Protein AF-A0A8X6LAI2-F1 (afdb_monomer_lite)

InterPro domains:
  IPR011009 Protein kinase-like domain superfamily [SSF56112] (2-77)

Radius of gyration: 20.15 Å; chains: 1; bounding box: 38×52×49 Å

Foldseek 3Di:
DQWQDDCVQPNCLVVDPPRDCVVVDTGDDDQPCVVVVCCVVQVCSSVLVVLQPGPPNVSRDDPVVSCVDPSCVQQDPCLVVDDPVDDSVVDPPDDDDPDPDDDDPPPPDD

Sequence (110 aa):
VIGTPTDDTWDGVSQLPNYKPQKFGHYSPQPLSAAFPRITEITQGETLAQSFLQLQPRLRISANDALHHIYFDELPPKIYDLPEQVSIYTVSGCKLSPEPNNHTVIKIKQ

pLDDT: mean 89.39, std 13.3, range [42.03, 98.44]

Structure (mmCIF, N/CA/C/O backbone):
data_AF-A0A8X6LAI2-F1
#
_entry.id   AF-A0A8X6LAI2-F1
#
loop_
_atom_site.group_PDB
_atom_site.id
_atom_site.type_symbol
_atom_site.label_atom_id
_atom_site.label_alt_id
_atom_site.label_comp_id
_atom_site.label_asym_id
_atom_site.label_entity_id
_atom_site.label_seq_id
_atom_site.pdbx_PDB_ins_code
_atom_site.Cartn_x
_atom_site.Cartn_y
_atom_site.Cartn_z
_atom_site.occupancy
_atom_site.B_iso_or_equiv
_atom_site.auth_seq_id
_atom_site.auth_comp_id
_atom_site.auth_asym_id
_atom_site.auth_atom_id
_atom_site.pdbx_PDB_model_num
ATOM 1 N N . VAL A 1 1 ? 9.851 7.830 -7.775 1.00 80.62 1 VAL A N 1
ATOM 2 C CA . VAL A 1 1 ? 9.501 6.702 -6.885 1.00 80.62 1 VAL A CA 1
ATOM 3 C C . VAL A 1 1 ? 10.030 5.390 -7.461 1.00 80.62 1 VAL A C 1
ATOM 5 O O . VAL A 1 1 ? 11.147 5.045 -7.126 1.00 80.62 1 VAL A O 1
ATOM 8 N N . ILE A 1 2 ? 9.354 4.712 -8.399 1.00 88.06 2 ILE A N 1
ATOM 9 C CA . ILE A 1 2 ? 9.796 3.366 -8.846 1.00 88.06 2 ILE A CA 1
ATOM 10 C C . ILE A 1 2 ? 10.863 3.395 -9.962 1.00 88.06 2 ILE A C 1
ATOM 12 O O . ILE A 1 2 ? 11.660 2.475 -10.081 1.00 88.06 2 ILE A O 1
ATOM 16 N N . GLY A 1 3 ? 10.933 4.475 -10.744 1.00 92.00 3 GLY A N 1
ATOM 17 C CA . GLY A 1 3 ? 11.879 4.587 -11.861 1.00 92.00 3 GLY A CA 1
ATOM 18 C C . GLY A 1 3 ? 11.374 3.926 -13.149 1.00 92.00 3 GLY A C 1
ATOM 19 O O . GLY A 1 3 ? 10.236 3.461 -13.226 1.00 92.00 3 GLY A O 1
ATOM 20 N N . THR A 1 4 ? 12.200 3.959 -14.193 1.00 93.62 4 THR A N 1
ATOM 21 C CA . THR A 1 4 ? 11.928 3.276 -15.467 1.00 93.62 4 THR A CA 1
ATOM 22 C C . THR A 1 4 ? 12.264 1.794 -15.315 1.00 93.62 4 THR A C 1
ATOM 24 O O . THR A 1 4 ? 13.389 1.496 -14.917 1.00 93.62 4 THR A O 1
ATOM 27 N N . PRO A 1 5 ? 11.327 0.868 -15.593 1.00 93.38 5 PRO A N 1
ATOM 28 C CA . PRO A 1 5 ? 11.615 -0.555 -15.474 1.00 93.38 5 PRO A CA 1
ATOM 29 C C . PRO A 1 5 ? 12.664 -0.979 -16.499 1.00 93.38 5 PRO A C 1
ATOM 31 O O . PRO A 1 5 ? 12.770 -0.403 -17.573 1.00 93.38 5 PRO A O 1
ATOM 34 N N . THR A 1 6 ? 13.406 -2.019 -16.170 1.00 92.19 6 THR A N 1
ATOM 35 C CA . THR A 1 6 ? 14.401 -2.696 -17.009 1.00 92.19 6 THR A CA 1
ATOM 36 C C . THR A 1 6 ? 14.135 -4.194 -16.929 1.00 92.19 6 THR A C 1
ATOM 38 O O . THR A 1 6 ? 13.415 -4.617 -16.027 1.00 92.19 6 THR A O 1
ATOM 41 N N . ASP A 1 7 ? 14.720 -5.012 -17.806 1.00 92.88 7 ASP A N 1
ATOM 42 C CA . ASP A 1 7 ? 14.535 -6.469 -17.705 1.00 92.88 7 ASP A CA 1
ATOM 43 C C . ASP A 1 7 ? 15.083 -7.045 -16.379 1.00 92.88 7 ASP A C 1
ATOM 45 O O . ASP A 1 7 ? 14.582 -8.057 -15.902 1.00 92.88 7 ASP A O 1
ATOM 49 N N . ASP A 1 8 ? 16.010 -6.346 -15.710 1.00 90.81 8 ASP A N 1
ATOM 50 C CA . ASP A 1 8 ? 16.485 -6.714 -14.366 1.00 90.81 8 ASP A CA 1
ATOM 51 C C . ASP A 1 8 ? 15.433 -6.483 -13.264 1.00 90.81 8 ASP A C 1
ATOM 53 O O . ASP A 1 8 ? 15.408 -7.188 -12.258 1.00 90.81 8 ASP A O 1
ATOM 57 N N . THR A 1 9 ? 14.574 -5.467 -13.416 1.00 89.75 9 THR A N 1
ATOM 58 C CA . THR A 1 9 ? 13.553 -5.089 -12.412 1.00 89.75 9 THR A CA 1
ATOM 59 C C . THR A 1 9 ? 12.159 -5.612 -12.762 1.00 89.75 9 THR A C 1
ATOM 61 O O . THR A 1 9 ? 11.315 -5.829 -11.887 1.00 89.75 9 THR A O 1
ATOM 64 N N . TRP A 1 10 ? 11.905 -5.840 -14.047 1.00 92.81 10 TRP A N 1
ATOM 65 C CA . TRP A 1 10 ? 10.725 -6.492 -14.581 1.00 92.81 10 TRP A CA 1
ATOM 66 C C . TRP A 1 10 ? 11.108 -7.336 -15.792 1.00 92.81 10 TRP A C 1
ATOM 68 O O . TRP A 1 10 ? 11.180 -6.840 -16.913 1.00 92.81 10 TRP A O 1
ATOM 78 N N . ASP A 1 11 ? 11.262 -8.635 -15.549 1.00 93.75 11 ASP A N 1
ATOM 79 C CA . ASP A 1 11 ? 11.583 -9.618 -16.579 1.00 93.75 11 ASP A CA 1
ATOM 80 C C . ASP A 1 11 ? 10.592 -9.572 -17.757 1.00 93.75 11 ASP A C 1
ATOM 82 O O . ASP A 1 11 ? 9.368 -9.640 -17.585 1.00 93.75 11 ASP A O 1
ATOM 86 N N . GLY A 1 12 ? 11.136 -9.407 -18.962 1.00 93.56 12 GLY A N 1
ATOM 87 C CA . GLY A 1 12 ? 10.383 -9.311 -20.210 1.00 93.56 12 GLY A CA 1
ATOM 88 C C . GLY A 1 12 ? 9.695 -7.966 -20.457 1.00 93.56 12 GLY A C 1
ATOM 89 O O . GLY A 1 12 ? 8.930 -7.857 -21.421 1.00 93.56 12 GLY A O 1
ATOM 90 N N . VAL A 1 13 ? 9.943 -6.927 -19.648 1.00 94.06 13 VAL A N 1
ATOM 91 C CA . VAL A 1 13 ? 9.345 -5.598 -19.866 1.00 94.06 13 VAL A CA 1
ATOM 92 C C . VAL A 1 13 ? 9.713 -5.028 -21.236 1.00 94.06 13 VAL A C 1
ATOM 94 O O . VAL A 1 13 ? 8.875 -4.378 -21.866 1.00 94.06 13 VAL A O 1
ATOM 97 N N . SER A 1 14 ? 10.915 -5.334 -21.745 1.00 93.19 14 SER A N 1
ATOM 98 C CA . SER A 1 14 ? 11.374 -4.897 -23.070 1.00 93.19 14 SER A CA 1
ATOM 99 C C . SER A 1 14 ? 10.545 -5.449 -24.231 1.00 93.19 14 SER A C 1
ATOM 101 O O . SER A 1 14 ? 10.489 -4.833 -25.296 1.00 93.19 14 SER A O 1
ATOM 103 N N . GLN A 1 15 ? 9.862 -6.574 -24.016 1.00 94.56 15 GLN A N 1
ATOM 104 C CA . GLN A 1 15 ? 9.064 -7.270 -25.025 1.00 94.56 15 GLN A CA 1
ATOM 105 C C . GLN A 1 15 ? 7.602 -6.802 -25.052 1.00 94.56 15 GLN A C 1
ATOM 107 O O . GLN A 1 15 ? 6.838 -7.194 -25.936 1.00 94.56 15 GLN A O 1
ATOM 112 N N . LEU A 1 16 ? 7.183 -5.959 -24.101 1.00 93.88 16 LEU A N 1
ATOM 113 C CA . LEU A 1 16 ? 5.814 -5.459 -24.055 1.00 93.88 16 LEU A CA 1
ATOM 114 C C . LEU A 1 16 ? 5.549 -4.488 -25.221 1.00 93.88 16 LEU A C 1
ATOM 116 O O . LEU A 1 16 ? 6.330 -3.564 -25.453 1.00 93.88 16 LEU A O 1
ATOM 120 N N . PRO A 1 17 ? 4.394 -4.595 -25.907 1.00 93.25 17 PRO A N 1
ATOM 121 C CA . PRO A 1 17 ? 4.130 -3.882 -27.165 1.00 93.25 17 PRO A CA 1
ATOM 122 C C . PRO A 1 17 ? 4.168 -2.350 -27.046 1.00 93.25 17 PRO A C 1
ATOM 124 O O . PRO A 1 17 ? 4.390 -1.640 -28.028 1.00 93.25 17 PRO A O 1
ATOM 127 N N . ASN A 1 18 ? 3.957 -1.827 -25.837 1.00 91.62 18 ASN A N 1
ATOM 128 C CA . ASN A 1 18 ? 3.910 -0.394 -25.561 1.00 91.62 18 ASN A CA 1
ATOM 129 C C . ASN A 1 18 ? 5.112 0.122 -24.761 1.00 91.62 18 ASN A C 1
ATOM 131 O O . ASN A 1 18 ? 5.159 1.313 -24.449 1.00 91.62 18 ASN A O 1
ATOM 135 N N . TYR A 1 19 ? 6.090 -0.727 -24.448 1.00 92.25 19 TYR A N 1
ATOM 136 C CA . TYR A 1 19 ? 7.272 -0.304 -23.712 1.00 92.25 19 TYR A CA 1
ATOM 137 C C . TYR A 1 19 ? 8.242 0.452 -24.634 1.00 92.25 19 TYR A C 1
ATOM 139 O O . TYR A 1 19 ? 8.802 -0.095 -25.580 1.00 92.25 19 TYR A O 1
ATOM 147 N N . LYS A 1 20 ? 8.387 1.765 -24.404 1.00 89.75 20 LYS A N 1
ATOM 148 C CA . LYS A 1 20 ? 9.174 2.681 -25.253 1.00 89.75 20 LYS A CA 1
ATOM 149 C C . LYS A 1 20 ? 10.054 3.602 -24.396 1.00 89.75 20 LYS A C 1
ATOM 151 O O . LYS A 1 20 ? 9.839 4.814 -24.412 1.00 89.75 20 LYS A O 1
ATOM 156 N N . PRO A 1 21 ? 11.045 3.070 -23.656 1.00 85.44 21 PRO A N 1
ATOM 157 C CA . PRO A 1 21 ? 11.841 3.848 -22.698 1.00 85.44 21 PRO A CA 1
ATOM 158 C C . PRO A 1 21 ? 12.579 5.019 -23.361 1.00 85.44 21 PRO A C 1
ATOM 160 O O . PRO A 1 21 ? 12.672 6.101 -22.794 1.00 85.44 21 PRO A O 1
ATOM 163 N N . GLN A 1 22 ? 13.002 4.859 -24.619 1.00 85.69 22 GLN A N 1
ATOM 164 C CA . GLN A 1 22 ? 13.667 5.910 -25.399 1.00 85.69 22 GLN A CA 1
ATOM 165 C C . GLN A 1 22 ? 12.792 7.158 -25.625 1.00 85.69 22 GLN A C 1
ATOM 167 O O . GLN A 1 22 ? 13.328 8.240 -25.833 1.00 85.69 22 GLN A O 1
ATOM 172 N N . LYS A 1 23 ? 11.455 7.034 -25.580 1.00 86.06 23 LYS A N 1
ATOM 173 C CA . LYS A 1 23 ? 10.538 8.180 -25.721 1.00 86.06 23 LYS A CA 1
ATOM 174 C C . LYS A 1 23 ? 10.349 8.964 -24.426 1.00 86.06 23 LYS A C 1
ATOM 176 O O . LYS A 1 23 ? 10.025 10.144 -24.490 1.00 86.06 23 LYS 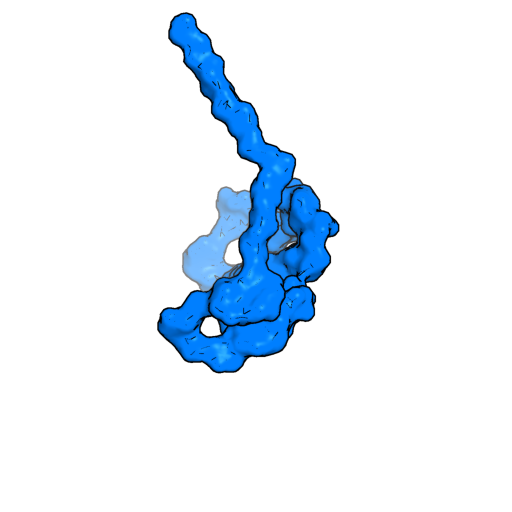A O 1
ATOM 181 N N . PHE A 1 24 ? 10.497 8.306 -23.280 1.00 79.44 24 PHE A N 1
ATOM 182 C CA . PHE A 1 24 ? 10.196 8.882 -21.969 1.00 79.44 24 PHE A CA 1
ATOM 183 C C . PHE A 1 24 ? 11.456 9.241 -21.176 1.00 79.44 24 PHE A C 1
ATOM 185 O O . PHE A 1 24 ? 11.361 9.963 -20.193 1.00 79.44 24 PHE A O 1
ATOM 192 N N . GLY A 1 25 ? 12.631 8.790 -21.622 1.00 84.62 25 GLY A N 1
ATOM 193 C CA . GLY A 1 25 ? 13.870 8.918 -20.866 1.00 84.62 25 GLY A CA 1
ATOM 194 C C . GLY A 1 25 ? 13.974 7.858 -19.769 1.00 84.62 25 GLY A C 1
ATOM 195 O O . GLY A 1 25 ? 13.014 7.154 -19.457 1.00 84.62 25 GLY A O 1
ATOM 196 N N . HIS A 1 26 ? 15.173 7.723 -19.209 1.00 89.50 26 HIS A N 1
ATOM 197 C CA . HIS A 1 26 ? 15.436 6.802 -18.110 1.00 89.50 26 HIS A CA 1
ATOM 198 C C . HIS A 1 26 ? 15.384 7.553 -16.779 1.00 89.50 26 HIS A C 1
ATOM 200 O O . HIS A 1 26 ? 16.152 8.488 -16.554 1.00 89.50 26 HIS A O 1
ATOM 206 N N . TYR A 1 27 ? 14.516 7.109 -15.876 1.00 91.75 27 TYR A N 1
ATOM 207 C CA . TYR A 1 27 ? 14.380 7.650 -14.528 1.00 91.75 27 TYR A CA 1
ATOM 208 C C . TYR A 1 27 ? 14.916 6.665 -13.501 1.00 91.75 27 TYR A C 1
ATOM 210 O O . TYR A 1 27 ? 14.463 5.523 -13.437 1.00 91.75 27 TYR A O 1
ATOM 218 N N . SER A 1 28 ? 15.833 7.122 -12.653 1.00 91.88 28 SER A N 1
ATOM 219 C CA . SER A 1 28 ? 16.282 6.331 -11.509 1.00 91.88 28 SER A CA 1
ATOM 220 C C . SER A 1 28 ? 15.172 6.217 -10.453 1.00 91.88 28 SER A C 1
ATOM 222 O O . SER A 1 28 ? 14.416 7.179 -10.255 1.00 91.88 28 SER A O 1
ATOM 224 N N . PRO A 1 29 ? 15.061 5.077 -9.748 1.00 92.06 29 PRO A N 1
ATOM 225 C CA . PRO A 1 29 ? 14.199 4.971 -8.578 1.00 92.06 29 PRO A CA 1
ATOM 226 C C . PRO A 1 29 ? 14.601 6.016 -7.533 1.00 92.06 29 PRO A C 1
ATOM 228 O O . PRO A 1 29 ? 15.762 6.411 -7.437 1.00 92.06 29 PRO A O 1
ATOM 231 N N . GLN A 1 30 ? 13.621 6.496 -6.775 1.00 94.31 30 GLN A N 1
ATOM 232 C CA . GLN A 1 30 ? 13.782 7.499 -5.721 1.00 94.31 30 GLN A CA 1
ATOM 233 C C . GLN A 1 30 ? 12.910 7.082 -4.538 1.00 94.31 30 GLN A C 1
ATOM 235 O O . GLN A 1 30 ? 11.808 6.578 -4.780 1.00 94.31 30 GLN A O 1
ATOM 240 N N . PRO A 1 31 ? 13.339 7.320 -3.290 1.00 93.44 31 PRO A N 1
ATOM 241 C CA . PRO A 1 31 ? 12.509 7.010 -2.134 1.00 93.44 31 PRO A CA 1
ATOM 242 C C . PRO A 1 31 ? 11.174 7.762 -2.218 1.00 93.44 31 PRO A C 1
ATOM 244 O O . PRO A 1 31 ? 11.086 8.852 -2.794 1.00 93.44 31 PRO A O 1
ATOM 247 N N . LEU A 1 32 ? 10.112 7.169 -1.678 1.00 93.94 32 LEU A N 1
ATOM 248 C CA . LEU A 1 32 ? 8.771 7.750 -1.732 1.00 93.94 32 LEU A CA 1
ATOM 249 C C . LEU A 1 32 ? 8.715 9.045 -0.914 1.00 93.94 32 LEU A C 1
ATOM 251 O O . LEU A 1 32 ? 8.060 10.003 -1.325 1.00 93.94 32 LEU A O 1
ATOM 255 N N . SER A 1 33 ? 9.493 9.108 0.166 1.00 94.19 33 SER A N 1
ATOM 256 C CA . SER A 1 33 ? 9.710 10.305 0.983 1.00 94.19 33 SER A CA 1
ATOM 257 C C . SER A 1 33 ? 10.221 11.524 0.207 1.00 94.19 33 SER A C 1
ATOM 259 O O . SER A 1 33 ? 9.914 12.649 0.591 1.00 94.19 33 SER A O 1
ATOM 261 N N . ALA A 1 34 ? 10.905 11.349 -0.932 1.00 93.56 34 ALA A N 1
ATOM 262 C CA . ALA A 1 34 ? 11.303 12.480 -1.776 1.00 93.56 34 ALA A CA 1
ATOM 263 C C . ALA A 1 34 ? 10.095 13.215 -2.389 1.00 93.56 34 ALA A C 1
ATOM 265 O O . ALA A 1 34 ? 10.153 14.422 -2.611 1.00 93.56 34 ALA A O 1
ATOM 266 N N . ALA A 1 35 ? 9.002 12.496 -2.662 1.00 91.75 35 ALA A N 1
ATOM 267 C CA . ALA A 1 35 ? 7.752 13.068 -3.166 1.00 91.75 35 ALA A CA 1
ATOM 268 C C . ALA A 1 35 ? 6.741 13.352 -2.042 1.00 91.75 35 ALA A C 1
ATOM 270 O O . ALA A 1 35 ? 5.953 14.290 -2.147 1.00 91.75 35 ALA A O 1
ATOM 271 N N . PHE A 1 36 ? 6.778 12.565 -0.962 1.00 94.06 36 PHE A N 1
ATOM 272 C CA . PHE A 1 36 ? 5.856 12.657 0.170 1.00 94.06 36 PHE A CA 1
ATOM 273 C C . PHE A 1 36 ? 6.621 12.720 1.497 1.00 94.06 36 PHE A C 1
ATOM 275 O O . PHE A 1 36 ? 6.629 11.735 2.231 1.00 94.06 36 PHE A O 1
ATOM 282 N N . PRO A 1 37 ? 7.240 13.860 1.854 1.00 94.69 37 PRO A N 1
ATOM 283 C CA . PRO A 1 37 ? 8.131 13.935 3.014 1.00 94.69 37 PRO A CA 1
ATOM 284 C C . PRO A 1 37 ? 7.491 13.471 4.325 1.00 94.69 37 PRO A C 1
ATOM 286 O O . PRO A 1 37 ? 8.119 12.753 5.087 1.00 94.69 37 PRO A O 1
ATOM 289 N N . ARG A 1 38 ? 6.206 13.778 4.549 1.00 93.75 38 ARG A N 1
ATOM 290 C CA . ARG A 1 38 ? 5.475 13.373 5.765 1.00 93.75 38 ARG A CA 1
ATOM 291 C C . ARG A 1 38 ? 5.386 11.859 5.972 1.00 93.75 38 ARG A C 1
ATOM 293 O O . ARG A 1 38 ? 5.116 11.424 7.081 1.00 93.75 38 ARG A O 1
ATOM 300 N N . ILE A 1 39 ? 5.614 11.043 4.940 1.00 94.50 39 ILE A N 1
ATOM 301 C CA . ILE A 1 39 ? 5.577 9.584 5.085 1.00 94.50 39 ILE A CA 1
ATOM 302 C C . ILE A 1 39 ? 6.665 9.066 6.031 1.00 94.50 39 ILE A C 1
ATOM 304 O O . ILE A 1 39 ? 6.490 8.010 6.627 1.00 94.50 39 ILE A O 1
ATOM 308 N N . THR A 1 40 ? 7.757 9.818 6.215 1.00 93.81 40 THR A N 1
ATOM 309 C CA . THR A 1 40 ? 8.824 9.455 7.158 1.00 93.81 40 THR A CA 1
ATOM 310 C C . THR A 1 40 ? 8.389 9.579 8.614 1.00 93.81 40 THR A C 1
ATOM 312 O O . THR A 1 40 ? 9.023 9.000 9.487 1.00 93.81 40 THR A O 1
ATOM 315 N N . GLU A 1 41 ? 7.331 10.346 8.887 1.00 94.75 41 GLU A N 1
ATOM 316 C CA . GLU A 1 41 ? 6.745 10.496 10.224 1.00 94.75 41 GLU A CA 1
ATOM 317 C C . GLU A 1 41 ? 5.809 9.327 10.566 1.00 94.75 41 GLU A C 1
ATOM 319 O O . GLU A 1 41 ? 5.431 9.159 11.723 1.00 94.75 41 GLU A O 1
ATOM 324 N N . ILE A 1 42 ? 5.433 8.512 9.573 1.00 94.00 42 ILE A N 1
ATOM 325 C CA . ILE A 1 42 ? 4.483 7.416 9.733 1.00 94.00 42 ILE A CA 1
ATOM 326 C C . ILE A 1 42 ? 5.247 6.093 9.776 1.00 94.00 42 ILE A C 1
ATOM 328 O O . ILE A 1 42 ? 5.782 5.623 8.767 1.00 94.00 42 ILE A O 1
ATOM 332 N N . THR A 1 43 ? 5.263 5.463 10.947 1.00 95.00 43 THR A N 1
ATOM 333 C CA . THR A 1 43 ? 5.877 4.149 11.161 1.00 95.00 43 THR A CA 1
ATOM 334 C C . THR A 1 43 ? 5.370 3.143 10.125 1.00 95.00 43 THR A C 1
ATOM 336 O O . THR A 1 43 ? 4.170 2.946 9.975 1.00 95.00 43 THR A O 1
ATOM 339 N N . GLN A 1 44 ? 6.288 2.517 9.380 1.00 96.50 44 GLN A N 1
ATOM 340 C CA . GLN A 1 44 ? 5.990 1.512 8.343 1.00 96.50 44 GLN A CA 1
ATOM 341 C C . GLN A 1 44 ? 5.132 1.994 7.156 1.00 96.50 44 GLN A C 1
ATOM 343 O O . GLN A 1 44 ? 4.806 1.193 6.277 1.00 96.50 44 GLN A O 1
ATOM 348 N N . GLY A 1 45 ? 4.801 3.288 7.078 1.00 96.00 45 GLY A N 1
ATOM 349 C CA . GLY A 1 45 ? 3.958 3.839 6.015 1.00 96.00 45 GLY A CA 1
ATOM 350 C C . GLY A 1 45 ? 4.613 3.750 4.641 1.00 96.00 45 GLY A C 1
ATOM 351 O O . GLY A 1 45 ? 3.972 3.349 3.670 1.00 96.00 45 GLY A O 1
ATOM 352 N N . GLU A 1 46 ? 5.908 4.063 4.558 1.00 95.69 46 GLU A N 1
ATOM 353 C CA . GLU A 1 46 ? 6.652 3.968 3.299 1.00 95.69 46 GLU A CA 1
ATOM 354 C C . GLU A 1 46 ? 6.775 2.519 2.817 1.00 95.69 46 GLU A C 1
ATOM 356 O O . GLU A 1 46 ? 6.528 2.259 1.639 1.00 95.69 46 GLU A O 1
ATOM 361 N N . THR A 1 47 ? 7.060 1.575 3.720 1.00 95.94 47 THR A N 1
ATOM 362 C CA . THR A 1 47 ? 7.133 0.141 3.404 1.00 95.94 47 THR A CA 1
ATOM 363 C C . THR A 1 47 ? 5.822 -0.359 2.801 1.00 95.94 47 THR A C 1
ATOM 365 O O . THR A 1 47 ? 5.819 -0.899 1.696 1.00 95.94 47 THR A O 1
ATOM 368 N N . LEU A 1 48 ? 4.694 -0.110 3.479 1.00 97.69 48 LEU A N 1
ATOM 369 C CA . LEU A 1 48 ? 3.381 -0.542 3.004 1.00 97.69 48 LEU A CA 1
ATOM 370 C C . LEU A 1 48 ? 3.027 0.101 1.653 1.00 97.69 48 LEU A C 1
ATOM 372 O O . LEU A 1 48 ? 2.560 -0.575 0.734 1.00 97.69 48 LEU A O 1
ATOM 376 N N . ALA A 1 49 ? 3.283 1.404 1.497 1.00 96.62 49 ALA A N 1
ATOM 377 C CA . ALA A 1 49 ? 3.025 2.112 0.247 1.00 96.62 49 ALA A CA 1
ATOM 378 C C . ALA A 1 49 ? 3.856 1.550 -0.918 1.00 96.62 49 ALA A C 1
ATOM 380 O O . ALA A 1 49 ? 3.336 1.381 -2.023 1.00 96.62 49 ALA A O 1
ATOM 381 N N . GLN A 1 50 ? 5.123 1.206 -0.682 1.00 95.25 50 GLN A N 1
ATOM 382 C CA . GLN A 1 50 ? 5.966 0.551 -1.681 1.00 95.25 50 GLN A CA 1
ATOM 383 C C . GLN A 1 50 ? 5.419 -0.830 -2.064 1.00 95.25 50 GLN A C 1
ATOM 385 O O . GLN A 1 50 ? 5.406 -1.156 -3.250 1.00 95.25 50 GLN A O 1
ATOM 390 N N . SER A 1 51 ? 4.891 -1.616 -1.121 1.00 96.69 51 SER A N 1
ATOM 391 C CA . SER A 1 51 ? 4.268 -2.916 -1.419 1.00 96.69 51 SER A CA 1
ATOM 392 C C . SER A 1 51 ? 3.038 -2.809 -2.334 1.00 96.69 51 SER A C 1
ATOM 394 O O . SER A 1 51 ? 2.762 -3.732 -3.102 1.00 96.69 51 SER A O 1
ATOM 396 N N . PHE A 1 52 ? 2.315 -1.684 -2.312 1.00 96.94 52 PHE A N 1
ATOM 397 C CA . PHE A 1 52 ? 1.245 -1.399 -3.277 1.00 96.94 52 PHE A CA 1
ATOM 398 C C . PHE A 1 52 ? 1.773 -0.898 -4.623 1.00 96.94 52 PHE A C 1
ATOM 400 O O . PHE A 1 52 ? 1.261 -1.261 -5.687 1.00 96.94 52 PHE A O 1
ATOM 407 N N . LEU A 1 53 ? 2.786 -0.036 -4.585 1.00 95.25 53 LEU A N 1
ATOM 408 C CA . LEU A 1 53 ? 3.360 0.626 -5.749 1.00 95.25 53 LEU A CA 1
ATOM 409 C C . LEU A 1 53 ? 4.379 -0.287 -6.444 1.00 95.25 53 LEU A C 1
ATOM 411 O O . LEU A 1 53 ? 5.575 -0.014 -6.453 1.00 95.25 53 LEU A O 1
ATOM 415 N N . GLN A 1 54 ? 3.884 -1.359 -7.066 1.00 94.56 54 GLN A N 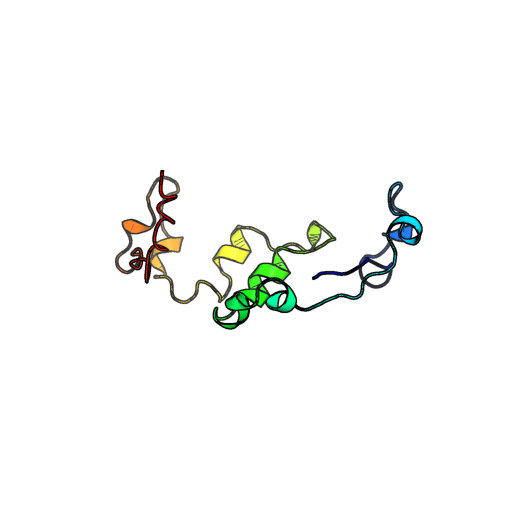1
ATOM 416 C CA . GLN A 1 54 ? 4.679 -2.269 -7.895 1.00 94.56 54 GLN A CA 1
ATOM 417 C C . GLN A 1 54 ? 4.263 -2.175 -9.365 1.00 94.56 54 GLN A C 1
ATOM 419 O O . GLN A 1 54 ? 3.069 -2.201 -9.700 1.00 94.56 54 GLN A O 1
ATOM 424 N N . LEU A 1 55 ? 5.260 -2.093 -10.253 1.00 92.75 55 LEU A N 1
ATOM 425 C CA . LEU A 1 55 ? 5.042 -2.060 -11.703 1.00 92.75 55 LEU A CA 1
ATOM 426 C C . LEU A 1 55 ? 4.449 -3.383 -12.198 1.00 92.75 55 LEU A C 1
ATOM 428 O O . LEU A 1 55 ? 3.457 -3.373 -12.927 1.00 92.75 55 LEU A O 1
ATOM 432 N N . GLN A 1 56 ? 4.990 -4.505 -11.720 1.00 92.06 56 GLN A N 1
ATOM 433 C CA . GLN A 1 56 ? 4.432 -5.834 -11.942 1.00 92.06 56 GLN A CA 1
ATOM 434 C C . GLN A 1 56 ? 3.198 -6.039 -11.051 1.00 92.06 56 GLN A C 1
ATOM 436 O O . GLN A 1 56 ? 3.338 -6.099 -9.828 1.00 92.06 56 GLN A O 1
ATOM 441 N N . PRO A 1 57 ? 1.984 -6.205 -11.612 1.00 92.25 57 PRO A N 1
ATOM 442 C CA . PRO A 1 57 ? 0.772 -6.305 -10.800 1.00 92.25 57 PRO A CA 1
ATOM 443 C C . PRO A 1 57 ? 0.777 -7.489 -9.829 1.00 92.25 57 PRO A C 1
ATOM 445 O O . PRO A 1 57 ? 0.220 -7.386 -8.745 1.00 92.25 57 PRO A O 1
ATOM 448 N N . ARG A 1 58 ? 1.434 -8.595 -10.204 1.00 93.94 58 ARG A N 1
ATOM 449 C CA . ARG A 1 58 ? 1.532 -9.816 -9.388 1.00 93.94 58 ARG A CA 1
ATOM 450 C C . ARG A 1 58 ? 2.398 -9.655 -8.138 1.00 93.94 58 ARG A C 1
ATOM 452 O O . ARG A 1 58 ? 2.282 -10.472 -7.238 1.00 93.94 58 ARG A O 1
ATOM 459 N N . LEU A 1 59 ? 3.261 -8.638 -8.102 1.00 95.19 59 LEU A N 1
ATOM 460 C CA . LEU A 1 59 ? 4.105 -8.338 -6.944 1.00 95.19 59 LEU A CA 1
ATOM 461 C C . LEU A 1 59 ? 3.416 -7.403 -5.946 1.00 95.19 59 LEU A C 1
ATOM 463 O O . LEU A 1 59 ? 3.951 -7.173 -4.865 1.00 95.19 59 LEU A O 1
ATOM 467 N N . ARG A 1 60 ? 2.254 -6.833 -6.297 1.00 97.25 60 ARG A N 1
ATOM 468 C CA . ARG A 1 60 ? 1.510 -5.970 -5.378 1.00 97.25 60 ARG A CA 1
ATOM 469 C C . ARG A 1 60 ? 0.960 -6.799 -4.231 1.00 97.25 60 ARG A C 1
ATOM 471 O O . ARG A 1 60 ? 0.385 -7.863 -4.457 1.00 97.25 60 ARG A O 1
ATOM 478 N N . ILE A 1 61 ? 1.083 -6.264 -3.023 1.00 98.44 61 ILE A N 1
ATOM 479 C CA . ILE A 1 61 ? 0.422 -6.823 -1.847 1.00 98.44 61 ILE A CA 1
ATOM 480 C C . ILE A 1 61 ? -1.094 -6.894 -2.075 1.00 98.44 61 ILE A C 1
ATOM 482 O O . ILE A 1 61 ? -1.695 -5.986 -2.661 1.00 98.44 61 ILE A O 1
ATOM 486 N N . SER A 1 62 ? -1.716 -7.990 -1.641 1.00 98.44 62 SER A N 1
ATOM 487 C CA . SER A 1 62 ? -3.171 -8.117 -1.691 1.00 98.44 62 SER A CA 1
ATOM 488 C C . SER A 1 62 ? -3.819 -7.233 -0.622 1.00 98.44 62 SER A C 1
ATOM 490 O O . SER A 1 62 ? -3.187 -6.870 0.369 1.00 98.44 62 SER A O 1
ATOM 492 N N . ALA A 1 63 ? -5.100 -6.897 -0.790 1.00 97.25 63 ALA A N 1
ATOM 493 C CA . ALA A 1 63 ? -5.829 -6.160 0.244 1.00 97.25 63 ALA A CA 1
ATOM 494 C C . ALA A 1 63 ? -5.851 -6.930 1.577 1.00 97.25 63 ALA A C 1
ATOM 496 O O . ALA A 1 63 ? -5.660 -6.333 2.631 1.00 97.25 63 ALA A O 1
ATOM 497 N N . ASN A 1 64 ? -6.018 -8.256 1.516 1.00 96.06 64 ASN A N 1
ATOM 498 C CA . ASN A 1 64 ? -5.991 -9.117 2.692 1.00 96.06 64 ASN A CA 1
ATOM 499 C C . ASN A 1 64 ? -4.641 -9.043 3.412 1.00 96.06 64 ASN A C 1
ATOM 501 O O . ASN A 1 64 ? -4.603 -8.812 4.614 1.00 96.06 64 ASN A O 1
ATOM 505 N N . ASP A 1 65 ? -3.531 -9.185 2.691 1.00 97.75 65 ASP A N 1
ATOM 506 C CA . ASP A 1 65 ? -2.203 -9.179 3.315 1.00 97.75 65 ASP A CA 1
ATOM 507 C C . ASP A 1 65 ? -1.829 -7.783 3.823 1.00 97.75 65 ASP A C 1
ATOM 509 O O . ASP A 1 65 ? -1.196 -7.651 4.866 1.00 97.75 65 ASP A O 1
ATOM 513 N N . ALA A 1 66 ? -2.269 -6.730 3.129 1.00 98.12 66 ALA A N 1
ATOM 514 C CA . ALA A 1 66 ? -2.051 -5.355 3.557 1.00 98.12 66 ALA A CA 1
ATOM 515 C C . ALA A 1 66 ? -2.740 -5.040 4.887 1.00 98.12 66 ALA A C 1
ATOM 517 O O . ALA A 1 66 ? -2.150 -4.344 5.707 1.00 98.12 66 ALA A O 1
ATOM 518 N N . LEU A 1 67 ? -3.947 -5.569 5.122 1.00 96.25 67 LEU A N 1
ATOM 519 C CA . LEU A 1 67 ? -4.639 -5.425 6.407 1.00 96.25 67 LEU A CA 1
ATOM 520 C C . LEU A 1 67 ? -3.855 -6.055 7.567 1.00 96.25 67 LEU A C 1
ATOM 522 O O . LEU A 1 67 ? -3.968 -5.576 8.685 1.00 96.25 67 LEU A O 1
ATOM 526 N N . HIS A 1 68 ? -3.034 -7.072 7.297 1.00 95.81 68 HIS A N 1
ATOM 527 C CA . HIS A 1 68 ? -2.187 -7.743 8.290 1.00 95.81 68 HIS A CA 1
ATOM 528 C C . HIS A 1 68 ? -0.745 -7.207 8.317 1.00 95.81 68 HIS A C 1
ATOM 530 O O . HIS A 1 68 ? 0.131 -7.797 8.949 1.00 95.81 68 HIS A O 1
ATOM 536 N N . HIS A 1 69 ? -0.463 -6.115 7.606 1.00 98.00 69 HIS A N 1
ATOM 537 C CA . HIS A 1 69 ? 0.847 -5.482 7.638 1.00 98.00 69 HIS A CA 1
ATOM 538 C C . HIS A 1 69 ? 1.057 -4.759 8.974 1.00 98.00 69 HIS A C 1
ATOM 540 O O . HIS A 1 69 ? 0.157 -4.073 9.452 1.00 98.00 69 HIS A O 1
ATOM 546 N N . ILE A 1 70 ? 2.290 -4.777 9.488 1.00 96.81 70 ILE A N 1
ATOM 547 C CA . ILE A 1 70 ? 2.709 -4.148 10.761 1.00 96.81 70 ILE A CA 1
ATOM 548 C C . ILE A 1 70 ? 2.417 -2.642 10.882 1.00 96.81 70 ILE A C 1
AT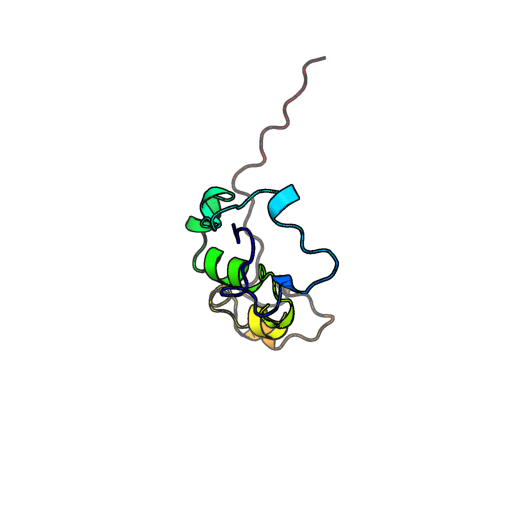OM 550 O O . ILE A 1 70 ? 2.510 -2.051 11.951 1.00 96.81 70 ILE A O 1
ATOM 554 N N . TYR A 1 71 ? 2.045 -2.004 9.774 1.00 97.19 71 TYR A N 1
ATOM 555 C CA . TYR A 1 71 ? 1.522 -0.639 9.759 1.00 97.19 71 TYR A CA 1
ATOM 556 C C . TYR A 1 71 ? 0.235 -0.507 10.594 1.00 97.19 71 TYR A C 1
ATOM 558 O O . TYR A 1 71 ? -0.014 0.539 11.181 1.00 97.19 71 TYR A O 1
ATOM 566 N N . PHE A 1 72 ? -0.576 -1.567 10.654 1.00 95.75 72 PHE A N 1
ATOM 567 C CA . PHE A 1 72 ? -1.854 -1.601 11.361 1.00 95.75 72 PHE A CA 1
ATOM 568 C C . PHE A 1 72 ? -1.769 -2.229 12.765 1.00 95.75 72 PHE A C 1
ATOM 570 O O . PHE A 1 72 ? -2.809 -2.421 13.391 1.00 95.75 72 PHE A O 1
ATOM 577 N N . ASP A 1 73 ? -0.570 -2.511 13.294 1.00 93.44 73 ASP A N 1
ATOM 578 C CA . ASP A 1 73 ? -0.388 -3.169 14.604 1.00 93.44 73 ASP A CA 1
ATOM 579 C C . ASP A 1 73 ? -0.936 -2.352 15.787 1.00 93.44 73 ASP A C 1
ATOM 581 O O . ASP A 1 73 ? -1.250 -2.905 16.841 1.00 93.44 73 ASP A O 1
ATOM 585 N N . GLU A 1 74 ? -1.088 -1.036 15.625 1.00 92.44 74 GLU A N 1
ATOM 586 C CA . GLU A 1 74 ? -1.695 -0.167 16.642 1.00 92.44 74 GLU A CA 1
ATOM 587 C C . GLU A 1 74 ? -3.226 -0.316 16.726 1.00 92.44 74 GLU A C 1
ATOM 589 O O . GLU A 1 74 ? -3.847 0.161 17.681 1.00 92.44 74 GLU A O 1
ATOM 594 N N . LEU A 1 75 ? -3.863 -0.972 15.746 1.00 93.81 75 LEU A N 1
ATOM 595 C CA . LEU A 1 75 ? -5.307 -1.183 15.749 1.00 93.81 75 LEU A CA 1
ATOM 596 C C . LEU A 1 75 ? -5.709 -2.324 16.703 1.00 93.81 75 LEU A C 1
ATOM 598 O O . LEU A 1 75 ? -5.032 -3.349 16.785 1.00 93.81 75 LEU A O 1
ATOM 602 N N . PRO A 1 76 ? -6.855 -2.208 17.402 1.00 94.81 76 PRO A N 1
ATOM 603 C CA . PRO A 1 76 ? -7.356 -3.283 18.248 1.00 94.81 76 PRO A CA 1
ATOM 604 C C . PRO A 1 76 ? -7.612 -4.572 17.441 1.00 94.81 76 PRO A C 1
ATOM 606 O O . PRO A 1 76 ? -8.345 -4.512 16.452 1.00 94.81 76 PRO A O 1
ATOM 609 N N . PRO A 1 77 ? -7.153 -5.757 17.900 1.00 93.50 77 PRO A N 1
ATOM 610 C CA . PRO A 1 77 ? -7.299 -7.019 17.160 1.00 93.50 77 PRO A CA 1
ATOM 611 C C . PRO A 1 77 ? -8.740 -7.377 16.776 1.00 93.50 77 PRO A C 1
ATOM 613 O O . PRO A 1 77 ? -8.980 -7.983 15.739 1.00 93.50 77 PRO A O 1
ATOM 616 N N . LYS A 1 78 ? -9.720 -6.936 17.576 1.00 94.69 78 LYS A N 1
ATOM 617 C CA . LYS A 1 78 ? -11.152 -7.151 17.313 1.00 94.69 78 LYS A CA 1
ATOM 618 C C . LYS A 1 78 ? -11.635 -6.576 15.980 1.00 94.69 78 LYS A C 1
ATOM 620 O O . LYS A 1 78 ? -12.723 -6.935 15.546 1.00 94.69 78 LYS A O 1
ATOM 625 N N . ILE A 1 79 ? -10.880 -5.668 15.357 1.00 95.19 79 ILE A N 1
ATOM 626 C CA . ILE A 1 79 ? -11.235 -5.105 14.052 1.00 95.19 79 ILE A CA 1
ATOM 627 C C . ILE A 1 79 ? -11.257 -6.172 12.948 1.00 95.19 79 ILE A C 1
ATOM 629 O O . ILE A 1 79 ? -12.046 -6.053 12.015 1.00 95.19 79 ILE A O 1
ATOM 633 N N . TYR A 1 80 ? -10.450 -7.229 13.082 1.00 93.44 80 TYR A N 1
ATOM 634 C CA . TYR A 1 80 ? -10.354 -8.310 12.098 1.00 93.44 80 TYR A CA 1
ATOM 635 C C . TYR A 1 80 ? -11.479 -9.350 12.231 1.00 93.44 80 TYR A C 1
ATOM 637 O O . TYR A 1 80 ? -11.720 -10.107 11.296 1.00 93.44 80 TYR A O 1
ATOM 645 N N . ASP A 1 81 ? -12.212 -9.347 13.350 1.00 94.56 81 ASP A N 1
ATOM 646 C CA . ASP A 1 81 ? -13.342 -10.253 13.610 1.00 94.56 81 ASP A CA 1
ATOM 647 C C . ASP A 1 81 ? -14.703 -9.640 13.219 1.00 94.56 81 ASP A C 1
ATOM 649 O O . ASP A 1 81 ? -15.765 -10.206 13.499 1.00 94.56 81 ASP A O 1
ATOM 653 N N . LEU A 1 82 ? -14.703 -8.438 12.632 1.00 95.44 82 LEU A N 1
ATOM 654 C CA . LEU A 1 82 ? -15.929 -7.713 12.317 1.00 95.44 82 LEU A CA 1
ATOM 655 C C . LEU A 1 82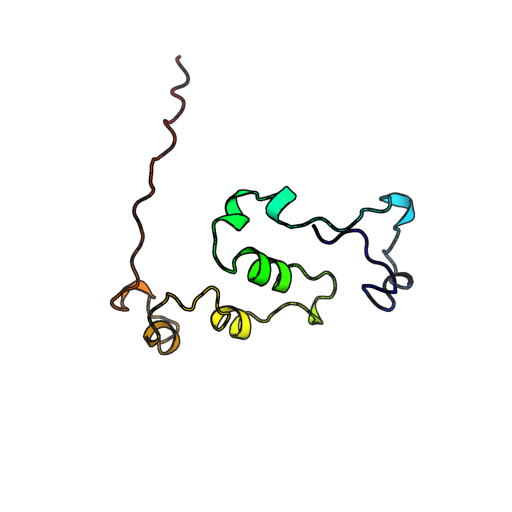 ? -16.670 -8.326 11.117 1.00 95.44 82 LEU A C 1
ATOM 657 O O . LEU A 1 82 ? -16.051 -8.628 10.097 1.00 95.44 82 LEU A O 1
ATOM 661 N N . PRO A 1 83 ? -18.011 -8.425 11.175 1.00 96.81 83 PRO A N 1
ATOM 662 C CA . PRO A 1 83 ? -18.813 -8.680 9.984 1.00 96.81 83 PRO A CA 1
ATOM 663 C C . PRO A 1 83 ? -18.664 -7.544 8.964 1.00 96.81 83 PRO A C 1
ATOM 665 O O . PRO A 1 83 ? -18.569 -6.378 9.342 1.00 96.81 83 PRO A O 1
ATOM 668 N N . GLU A 1 84 ? -18.753 -7.865 7.673 1.00 93.81 84 GLU A N 1
ATOM 669 C CA . GLU A 1 84 ? -18.530 -6.916 6.567 1.00 93.81 84 GLU A CA 1
ATOM 670 C C . GLU A 1 84 ? -19.421 -5.662 6.614 1.00 93.81 84 GLU A C 1
ATOM 672 O O . GLU A 1 84 ? -19.040 -4.608 6.110 1.00 93.81 84 GLU A O 1
ATOM 677 N N . GLN A 1 85 ? -20.617 -5.757 7.207 1.00 96.69 85 GLN A N 1
ATOM 678 C CA . GLN A 1 85 ? -21.561 -4.635 7.281 1.00 96.69 85 GLN A CA 1
ATOM 679 C C . GLN A 1 85 ? -21.377 -3.760 8.531 1.00 96.69 85 GLN A C 1
ATOM 681 O O . GLN A 1 85 ? -22.094 -2.771 8.700 1.00 96.69 85 GLN A O 1
ATOM 686 N N . VAL A 1 86 ? -20.464 -4.125 9.436 1.00 97.31 86 VAL A N 1
ATOM 687 C CA . VAL A 1 86 ? -20.257 -3.428 10.708 1.00 97.31 86 VAL A CA 1
ATOM 688 C C . VAL A 1 86 ? -19.130 -2.410 10.574 1.00 97.31 86 VAL A C 1
ATOM 690 O O . VAL A 1 86 ? -18.059 -2.683 10.044 1.00 97.31 86 VAL A O 1
ATOM 693 N N . SER A 1 87 ? -19.377 -1.204 11.081 1.00 96.56 87 SER A N 1
ATOM 694 C CA . SER A 1 87 ? -18.381 -0.134 11.090 1.00 96.56 87 SER A CA 1
ATOM 695 C C . SER A 1 87 ? -17.255 -0.422 12.084 1.00 96.56 87 SER A C 1
ATOM 697 O O . SER A 1 87 ? -17.517 -0.791 13.223 1.00 96.56 87 SER A O 1
ATOM 699 N N . ILE A 1 88 ? -16.008 -0.125 11.712 1.00 96.25 88 ILE A N 1
ATOM 700 C CA . ILE A 1 88 ? -14.843 -0.262 12.603 1.00 96.25 88 ILE A CA 1
ATOM 701 C C . ILE A 1 88 ? -14.956 0.573 13.889 1.00 96.25 88 ILE A C 1
ATOM 703 O O . ILE A 1 88 ? -14.358 0.231 14.905 1.00 96.25 88 ILE A O 1
ATOM 707 N N . TYR A 1 89 ? -15.759 1.643 13.886 1.00 95.94 89 TYR A N 1
ATOM 708 C CA . TYR A 1 89 ? -15.961 2.498 15.060 1.00 95.94 89 TYR A CA 1
ATOM 709 C C . TYR A 1 89 ? -16.782 1.834 16.171 1.00 95.94 89 TYR A C 1
ATOM 711 O O . TYR A 1 89 ? -16.874 2.380 17.270 1.00 95.94 89 TYR A O 1
ATOM 719 N N . THR A 1 90 ? -17.370 0.660 15.926 1.00 95.50 90 THR A N 1
ATOM 720 C CA . THR A 1 90 ? -17.979 -0.136 16.999 1.00 95.50 90 THR A CA 1
ATOM 721 C C . THR A 1 90 ? -16.926 -0.804 17.884 1.00 95.50 90 THR A C 1
ATOM 723 O O . THR A 1 90 ? -17.233 -1.206 19.008 1.00 95.50 90 THR A O 1
ATOM 726 N N . VAL A 1 91 ? -15.678 -0.922 17.415 1.00 95.88 91 VAL A N 1
ATOM 727 C CA . VAL A 1 91 ? -14.574 -1.499 18.182 1.00 95.88 91 VAL A CA 1
ATOM 728 C C . VAL A 1 91 ? -14.037 -0.470 19.170 1.00 95.88 91 VAL A C 1
ATOM 730 O O . VAL A 1 91 ? -13.593 0.619 18.810 1.00 95.88 91 VAL A O 1
ATOM 733 N N . SER A 1 92 ? -14.039 -0.830 20.454 1.00 93.00 92 SER A N 1
ATOM 734 C CA . SER A 1 92 ? -13.432 -0.000 21.496 1.00 93.00 92 SER A CA 1
ATOM 735 C C . SER A 1 92 ? -11.941 0.203 21.218 1.00 93.00 92 SER A C 1
ATOM 737 O O . SER A 1 92 ? -11.194 -0.766 21.126 1.00 93.00 92 SER A O 1
ATOM 739 N N . GLY A 1 93 ? -11.520 1.463 21.097 1.00 89.69 93 GLY A N 1
ATOM 740 C CA . GLY A 1 93 ? -10.149 1.844 20.735 1.00 89.69 93 GLY A CA 1
ATOM 741 C C . GLY A 1 93 ? -10.029 2.406 19.316 1.00 89.69 93 GLY A C 1
ATOM 742 O O . GLY A 1 93 ? -9.151 3.226 19.074 1.00 89.69 93 GLY A O 1
ATOM 743 N N . CYS A 1 94 ? -10.961 2.086 18.414 1.00 93.69 94 CYS A N 1
ATOM 744 C CA . CYS A 1 94 ?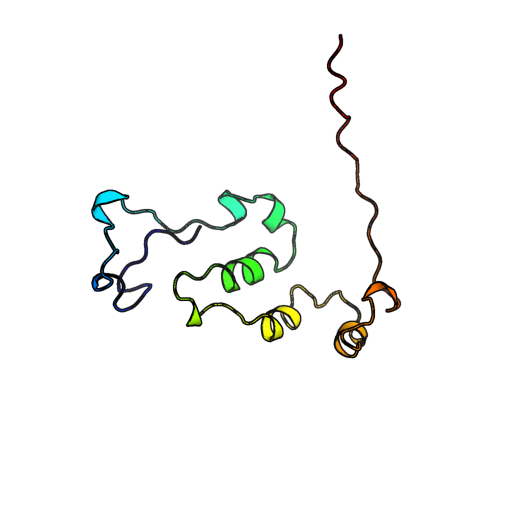 -11.024 2.690 17.084 1.00 93.69 94 CYS A CA 1
ATOM 745 C C . CYS A 1 94 ? -11.778 4.022 17.150 1.00 93.69 94 CYS A C 1
ATOM 747 O O . CYS A 1 94 ? -13.002 4.058 17.273 1.00 93.69 94 CYS A O 1
ATOM 749 N N . LYS A 1 95 ? -11.049 5.138 17.088 1.00 93.38 95 LYS A N 1
ATOM 750 C CA . LYS A 1 95 ? -11.618 6.492 17.119 1.00 93.38 95 LYS A CA 1
ATOM 751 C C . LYS A 1 95 ? -10.906 7.388 16.116 1.00 93.38 95 LYS A C 1
ATOM 753 O O . LYS A 1 95 ? -9.739 7.174 15.809 1.00 93.38 95 LYS A O 1
ATOM 758 N N . LEU A 1 96 ? -11.615 8.402 15.632 1.00 93.50 96 LEU A N 1
ATOM 759 C CA . LEU A 1 96 ? -11.006 9.467 14.844 1.00 93.50 96 LEU A CA 1
ATOM 760 C C . LEU A 1 96 ? -10.249 10.427 15.761 1.00 93.50 96 LEU A C 1
ATOM 762 O O . LEU A 1 96 ? -10.801 10.905 16.757 1.00 93.50 96 LEU A O 1
ATOM 766 N N . SER A 1 97 ? -9.006 10.721 15.399 1.00 90.12 97 SER A N 1
ATOM 767 C CA . SER A 1 97 ? -8.239 11.803 16.010 1.00 90.12 97 SER A CA 1
ATOM 768 C C . SER A 1 97 ? -8.751 13.152 15.493 1.00 90.12 97 SER A C 1
ATOM 770 O O . SER A 1 97 ? -9.023 13.271 14.297 1.00 90.12 97 SER A O 1
ATOM 772 N N . PRO A 1 98 ? -8.899 14.177 16.351 1.00 91.00 98 PRO A N 1
ATOM 773 C CA . PRO A 1 98 ? -9.202 15.529 15.896 1.00 91.00 98 PRO A CA 1
ATOM 774 C C . PRO A 1 98 ? -8.104 16.051 14.965 1.00 91.00 98 PRO A C 1
ATOM 776 O O . PRO A 1 98 ? -6.918 15.875 15.245 1.00 91.00 98 PRO A O 1
ATOM 779 N N . GLU A 1 99 ? -8.497 16.730 13.889 1.00 86.81 99 GLU A N 1
ATOM 780 C CA . GLU A 1 99 ? -7.545 17.370 12.980 1.00 86.81 99 GLU A CA 1
ATOM 781 C C . GLU A 1 99 ? -6.766 18.476 13.714 1.00 86.81 99 GLU A C 1
ATOM 783 O O . GLU A 1 99 ? -7.386 19.363 14.313 1.00 86.81 99 GLU A O 1
ATOM 788 N N . PRO A 1 100 ? -5.421 18.473 13.670 1.00 75.19 100 PRO A N 1
ATOM 789 C CA . PRO A 1 100 ? -4.616 19.358 14.502 1.00 75.19 100 PRO A CA 1
ATOM 790 C C . PRO A 1 100 ? -4.640 20.838 14.096 1.00 75.19 100 PRO A C 1
ATOM 792 O O . PRO A 1 100 ? -4.075 21.622 14.845 1.00 75.19 100 PRO A O 1
ATOM 795 N N . ASN A 1 101 ? -5.256 21.237 12.970 1.00 65.62 101 ASN A N 1
ATOM 796 C CA . ASN A 1 101 ? -5.721 22.602 12.650 1.00 65.62 101 ASN A CA 1
ATOM 797 C C . ASN A 1 101 ? -6.257 22.645 11.206 1.00 65.62 101 ASN A C 1
ATOM 799 O O . ASN A 1 101 ? -5.502 22.440 10.255 1.00 65.62 101 ASN A O 1
ATOM 803 N N . ASN A 1 102 ? -7.537 22.989 11.020 1.00 57.16 102 ASN A N 1
ATOM 804 C CA . ASN A 1 102 ? -8.056 23.391 9.710 1.00 57.16 102 ASN A CA 1
ATOM 805 C C . ASN A 1 102 ? -7.246 24.599 9.225 1.00 57.16 102 ASN A C 1
ATOM 807 O O . ASN A 1 102 ? -7.235 25.638 9.887 1.00 57.16 102 ASN A O 1
ATOM 811 N N . HIS A 1 103 ? -6.589 24.477 8.072 1.00 55.16 103 HIS A N 1
ATOM 812 C CA . HIS A 1 103 ? -6.011 25.624 7.382 1.00 55.16 103 HIS A CA 1
ATOM 813 C C . HIS A 1 103 ? -7.053 26.745 7.338 1.00 55.16 103 HIS A C 1
ATOM 815 O O . HIS A 1 103 ? -8.185 26.531 6.898 1.00 55.16 103 HIS A O 1
ATOM 821 N N . THR A 1 104 ? -6.677 27.929 7.822 1.00 42.88 104 THR A N 1
ATOM 822 C CA . THR A 1 104 ? -7.464 29.152 7.703 1.00 42.88 104 THR A CA 1
ATOM 823 C C . THR A 1 104 ? -7.948 29.245 6.263 1.00 42.88 104 THR A C 1
ATOM 825 O O . THR A 1 104 ? -7.134 29.392 5.351 1.00 42.88 104 THR A O 1
ATOM 828 N N . VAL A 1 105 ? -9.259 29.115 6.048 1.00 49.75 105 VAL A N 1
ATOM 829 C CA . VAL A 1 105 ? -9.875 29.414 4.755 1.00 49.75 105 VAL A CA 1
ATOM 830 C C . VAL A 1 105 ? -9.360 30.795 4.379 1.00 49.75 105 VAL A C 1
ATOM 832 O O . VAL A 1 105 ? -9.609 31.760 5.108 1.00 49.75 105 VAL A O 1
ATOM 835 N N . ILE A 1 106 ? -8.574 30.884 3.304 1.00 50.41 106 ILE A N 1
ATOM 836 C CA . ILE A 1 106 ? -8.122 32.162 2.765 1.00 50.41 106 ILE A CA 1
ATOM 837 C C . ILE A 1 106 ? -9.406 32.913 2.418 1.00 50.41 106 ILE A C 1
ATOM 839 O O . ILE A 1 106 ? -10.048 32.634 1.408 1.00 50.41 106 ILE A O 1
ATOM 843 N N . LYS A 1 107 ? -9.832 33.825 3.299 1.00 42.28 107 LYS A N 1
ATOM 844 C CA . LYS A 1 107 ? -10.880 34.790 2.993 1.00 42.28 107 LYS A CA 1
ATOM 845 C C . LYS A 1 107 ? -10.309 35.667 1.889 1.00 42.28 107 LYS A C 1
ATOM 847 O O . LYS A 1 107 ? -9.534 36.581 2.165 1.00 42.28 107 LYS A O 1
ATOM 852 N N . ILE A 1 108 ? -10.653 35.349 0.645 1.00 45.88 108 ILE A N 1
ATOM 853 C CA . ILE A 1 108 ? -10.467 36.259 -0.478 1.00 45.88 108 ILE A CA 1
ATOM 854 C C . ILE A 1 108 ? -11.270 37.507 -0.108 1.00 45.88 108 ILE A C 1
ATOM 856 O O . ILE A 1 108 ? -12.492 37.444 0.036 1.00 45.88 108 ILE A O 1
ATOM 860 N N . LYS A 1 109 ? -10.566 38.607 0.168 1.00 42.03 109 LYS A N 1
ATOM 861 C CA . LYS A 1 109 ? -11.197 39.911 0.367 1.00 42.03 109 LYS A CA 1
ATOM 862 C C . LYS A 1 1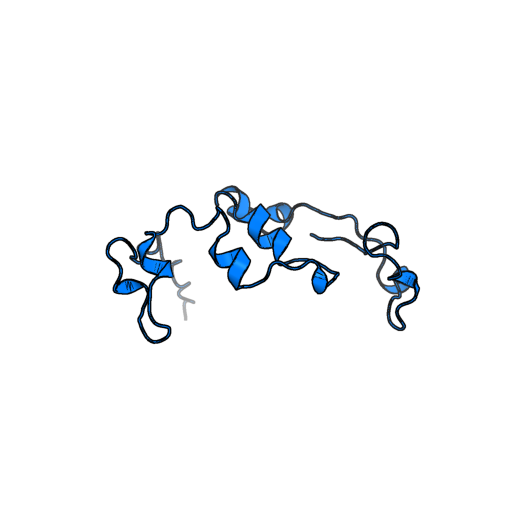09 ? -11.885 40.283 -0.949 1.00 42.03 109 LYS A C 1
ATOM 864 O O . LYS A 1 109 ? -11.225 40.269 -1.987 1.00 42.03 109 LYS A O 1
ATOM 869 N N . GLN A 1 110 ? -13.193 40.529 -0.878 1.00 44.72 110 GLN A N 1
ATOM 870 C CA . GLN A 1 110 ? -13.935 41.257 -1.908 1.00 44.72 110 GLN A CA 1
ATOM 871 C C . GLN A 1 110 ? -13.480 42.715 -1.939 1.00 44.72 110 GLN A C 1
ATOM 873 O O . GLN A 1 110 ? -13.100 43.224 -0.855 1.00 44.72 110 GLN A O 1
#

Organism: Trichonephila clavata (NCBI:txid2740835)

Secondary structure (DSSP, 8-state):
------TTTSTTGGGSTT--HHHH-------GGGT-GGGGGSTTHHHHHHHH--SSGGGSPPHHHHHTSGGGTTS-GGGGG--TTS-GGGSTT--PPPPS----------